Protein AF-A0A838WAY1-F1 (afdb_monomer_lite)

Sequence (147 aa):
VHNRVQKLLDEERFHFQHATGWTRRLGQVDAVRGEFRDALQRLLPAALRWFGHPDGSDERRLLEEEITSDGPGALRSRFLDTVAPVLESVGLAAELGLTLRDNEWLYEGELDWSGWDGSRRRAGGEGPDAETIARVRGDKNRAFLMD

Secondary structure (DSSP, 8-state):
-HHHHHHHHHHHHHHHHHHHHHHHHHHT-HHHHHHHHHHHHHHHHHHHGGG--TT-HHHHHHHHTTSSSS-HHHHHHHHHHHHHHHHHTTT-TGGGTEEEETTEEEE-S----TTEETTTTEESS--S-HHHHHHHTTHHHHTT---

Foldseek 3Di:
DVVVVVVVVVVVVVVLVVVLVVLQVQLPDPVRNVVVLVVCLVVVLQVLLLLDDQPDPVQVVCCVVVVDVDGSVVVSQVVCLSCLVSCVSSPNQVVSQWDQDPNTIDRPDDRDCVQQDRVRSGRDPDDPDPVRVCVVVCVVVVVVVDD

Radius of gyration: 17.96 Å; chains: 1; bounding box: 46×39×45 Å

pLDDT: mean 88.21, std 11.77, range [53.0, 98.31]

Structure (mmCIF, N/CA/C/O backbone):
data_AF-A0A838WAY1-F1
#
_entry.id   AF-A0A838WAY1-F1
#
loop_
_atom_site.group_PDB
_atom_site.id
_atom_site.type_symbol
_atom_site.label_atom_id
_atom_site.label_alt_id
_atom_site.label_comp_id
_atom_site.label_asym_id
_atom_site.label_entity_id
_atom_site.label_seq_id
_atom_site.pdbx_PDB_ins_code
_atom_site.Cartn_x
_atom_site.Cartn_y
_atom_site.Cartn_z
_atom_site.occupancy
_atom_site.B_iso_or_equiv
_atom_site.auth_seq_id
_atom_site.auth_comp_id
_atom_site.auth_asym_id
_atom_site.auth_atom_id
_atom_site.pdbx_PDB_model_num
ATOM 1 N N . VAL A 1 1 ? -5.917 -2.143 -27.392 1.00 53.00 1 VAL A N 1
ATOM 2 C CA . VAL A 1 1 ? -5.400 -2.471 -26.038 1.00 53.00 1 VAL A CA 1
ATOM 3 C C . VAL A 1 1 ? -5.724 -1.377 -25.015 1.00 53.00 1 VAL A C 1
ATOM 5 O O . VAL A 1 1 ? -6.253 -1.723 -23.968 1.00 53.00 1 VAL A O 1
ATOM 8 N N . HIS A 1 2 ? -5.550 -0.086 -25.341 1.00 57.03 2 HIS A N 1
ATOM 9 C CA . HIS A 1 2 ? -5.850 1.059 -24.452 1.00 57.03 2 HIS A CA 1
ATOM 10 C C . HIS A 1 2 ? -7.241 1.036 -23.779 1.00 57.03 2 HIS A C 1
ATOM 12 O O . HIS A 1 2 ? -7.351 1.259 -22.581 1.00 57.03 2 HIS A O 1
ATOM 18 N N . ASN A 1 3 ? -8.298 0.677 -24.517 1.00 72.19 3 ASN A N 1
ATOM 19 C CA . ASN A 1 3 ? -9.672 0.679 -23.992 1.00 72.19 3 ASN A CA 1
ATOM 20 C C . ASN A 1 3 ? -9.895 -0.342 -22.847 1.00 72.19 3 ASN A C 1
ATOM 22 O O . ASN A 1 3 ? -10.597 -0.045 -21.887 1.00 72.19 3 ASN A O 1
ATOM 26 N N . ARG A 1 4 ? -9.243 -1.519 -22.886 1.00 81.44 4 ARG A N 1
ATOM 27 C CA . ARG A 1 4 ? -9.409 -2.549 -21.838 1.00 81.44 4 ARG A CA 1
ATOM 28 C C . ARG A 1 4 ? -8.712 -2.178 -20.532 1.00 81.44 4 ARG A C 1
ATOM 30 O O . ARG A 1 4 ? -9.277 -2.410 -19.473 1.00 81.44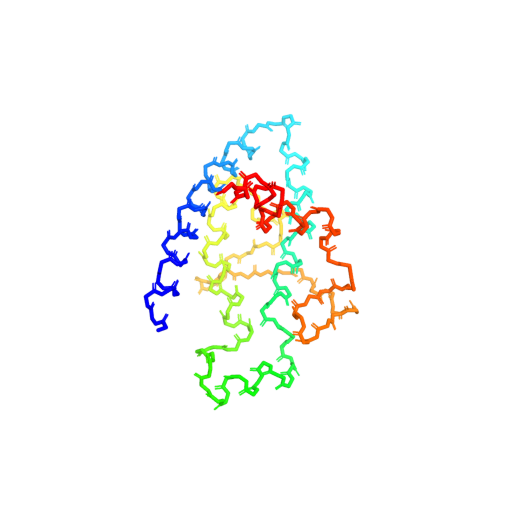 4 ARG A O 1
ATOM 37 N N . VAL A 1 5 ? -7.509 -1.607 -20.620 1.00 84.25 5 VAL A N 1
ATOM 38 C CA . VAL A 1 5 ? -6.759 -1.157 -19.437 1.00 84.25 5 VAL A CA 1
ATOM 39 C C . VAL A 1 5 ? -7.483 0.010 -18.776 1.00 84.25 5 VAL A C 1
ATOM 41 O O . VAL A 1 5 ? -7.678 -0.022 -17.570 1.00 84.25 5 VAL A O 1
ATOM 44 N N . GLN A 1 6 ? -7.959 0.984 -19.558 1.00 86.81 6 GLN A N 1
ATOM 45 C CA . GLN A 1 6 ? -8.714 2.109 -19.006 1.00 86.81 6 GLN A CA 1
ATOM 46 C C . GLN A 1 6 ? -9.984 1.643 -18.287 1.00 86.81 6 GLN A C 1
ATOM 48 O O . GLN A 1 6 ? -10.203 2.020 -17.142 1.00 86.81 6 GLN A O 1
ATOM 53 N N . LYS A 1 7 ? -10.766 0.756 -18.918 1.00 87.88 7 LYS A N 1
ATOM 54 C CA . LYS A 1 7 ? -11.962 0.182 -18.294 1.00 87.88 7 LYS A CA 1
ATOM 55 C C . LYS A 1 7 ? -11.637 -0.532 -16.976 1.00 87.88 7 LYS A C 1
ATOM 57 O O . LYS A 1 7 ? -12.332 -0.318 -15.992 1.00 87.88 7 LYS A O 1
ATOM 62 N N . LEU A 1 8 ? -10.576 -1.343 -16.952 1.00 89.19 8 LEU A N 1
ATOM 63 C CA . LEU A 1 8 ? -10.131 -2.026 -15.735 1.00 89.19 8 LEU A CA 1
ATOM 64 C C . LEU A 1 8 ? -9.751 -1.021 -14.640 1.00 89.19 8 LEU A C 1
ATOM 66 O O . LEU A 1 8 ? -10.162 -1.180 -13.499 1.00 89.19 8 LEU A O 1
ATOM 70 N N . LEU A 1 9 ? -9.023 0.045 -14.977 1.00 89.38 9 LEU A N 1
ATOM 71 C CA . LEU A 1 9 ? -8.657 1.087 -14.012 1.00 89.38 9 LEU A CA 1
ATOM 72 C C . LEU A 1 9 ? -9.876 1.848 -13.471 1.00 89.38 9 LEU A C 1
ATOM 74 O O . LEU A 1 9 ? -9.888 2.238 -12.302 1.00 89.38 9 LEU A O 1
ATOM 78 N N . ASP A 1 10 ? -10.900 2.058 -14.297 1.00 90.00 10 ASP A N 1
ATOM 79 C CA . ASP A 1 10 ? -12.148 2.692 -13.869 1.00 90.00 10 ASP A CA 1
ATOM 80 C C . ASP A 1 10 ? -12.933 1.786 -12.901 1.00 90.00 10 ASP A C 1
ATOM 82 O O . ASP A 1 10 ? -13.442 2.265 -11.884 1.00 90.00 10 ASP A O 1
ATOM 86 N N . GLU A 1 11 ? -12.972 0.476 -13.162 1.00 92.31 11 GLU A N 1
ATOM 87 C CA . GLU A 1 11 ? -13.556 -0.527 -12.258 1.00 92.31 11 GLU A CA 1
ATOM 88 C C . GLU A 1 11 ? -12.787 -0.602 -10.925 1.00 92.31 11 GLU A C 1
ATOM 90 O O . GLU A 1 11 ? -13.391 -0.537 -9.851 1.00 92.31 11 GLU A O 1
ATOM 95 N N . GLU A 1 12 ? -11.451 -0.628 -10.964 1.00 92.00 12 GLU A N 1
ATOM 96 C CA . GLU A 1 12 ? -10.603 -0.630 -9.762 1.00 92.00 12 GLU A CA 1
ATOM 97 C C . GLU A 1 12 ? -10.786 0.635 -8.912 1.00 92.00 12 GLU A C 1
ATOM 99 O O . GLU A 1 12 ? -10.796 0.573 -7.681 1.00 92.00 12 GLU A O 1
ATOM 104 N N . ARG A 1 13 ? -11.017 1.797 -9.538 1.00 92.88 13 ARG A N 1
ATOM 105 C CA . ARG A 1 13 ? -11.328 3.036 -8.808 1.00 92.88 13 ARG A CA 1
ATOM 106 C C . ARG A 1 13 ? -12.615 2.902 -7.997 1.00 92.88 13 ARG A C 1
ATOM 108 O O . ARG A 1 13 ? -12.664 3.364 -6.855 1.00 92.88 13 ARG A O 1
ATOM 115 N N . PHE A 1 14 ? -13.644 2.274 -8.565 1.00 92.12 14 PHE A N 1
ATOM 116 C CA . PHE A 1 14 ? -14.888 2.000 -7.847 1.00 92.12 14 PHE A CA 1
ATOM 117 C C . PHE A 1 14 ? -14.662 1.011 -6.693 1.00 92.12 14 PHE A C 1
ATOM 119 O O . PHE A 1 14 ? -15.112 1.259 -5.571 1.00 92.12 14 PHE A O 1
ATOM 126 N N . HIS A 1 15 ? -13.906 -0.067 -6.924 1.00 94.12 15 HIS A N 1
ATOM 127 C CA . HIS A 1 15 ? -13.553 -1.022 -5.870 1.00 94.12 15 HIS A CA 1
ATOM 128 C C . HIS A 1 15 ? -12.774 -0.365 -4.728 1.00 94.12 15 HIS A C 1
ATOM 130 O O . HIS A 1 15 ? -13.081 -0.604 -3.559 1.00 94.12 15 HIS A O 1
ATOM 136 N N . PHE A 1 16 ? -11.840 0.531 -5.043 1.00 94.50 16 PHE A N 1
ATOM 137 C CA . PHE A 1 16 ? -11.083 1.275 -4.043 1.00 94.50 16 PHE A CA 1
ATOM 138 C C . PHE A 1 16 ? -11.966 2.216 -3.208 1.00 94.50 16 PHE A C 1
ATOM 140 O O . PHE A 1 16 ? -11.819 2.288 -1.985 1.00 94.50 16 PHE A O 1
ATOM 147 N N . GLN A 1 17 ? -12.931 2.904 -3.826 1.00 95.00 17 GLN A N 1
ATOM 148 C CA . GLN A 1 17 ? -13.903 3.726 -3.093 1.00 95.00 17 GLN A CA 1
ATOM 149 C C . GLN A 1 17 ? -14.749 2.879 -2.136 1.00 95.00 17 GLN A C 1
ATOM 151 O O . GLN A 1 17 ? -14.961 3.262 -0.982 1.00 95.00 17 GLN A O 1
ATOM 156 N N . HIS A 1 18 ? -15.192 1.704 -2.587 1.00 95.44 18 HIS A N 1
ATOM 157 C CA . HIS A 1 18 ? -15.939 0.774 -1.749 1.00 95.44 18 HIS A CA 1
ATOM 158 C C . HIS A 1 18 ? -15.091 0.259 -0.576 1.00 95.44 18 HIS A C 1
ATOM 160 O O . HIS A 1 18 ? -15.539 0.291 0.573 1.00 95.44 18 HIS A O 1
ATOM 166 N N . ALA A 1 19 ? -13.841 -0.135 -0.842 1.00 95.50 19 ALA A N 1
ATOM 167 C CA . ALA A 1 19 ? -12.885 -0.545 0.183 1.00 95.50 19 ALA A CA 1
ATOM 168 C C . ALA A 1 19 ? -12.629 0.576 1.202 1.00 95.50 19 ALA A C 1
ATOM 170 O O . ALA A 1 19 ? -12.627 0.322 2.401 1.00 95.50 19 ALA A O 1
ATOM 171 N N . THR A 1 20 ? -12.519 1.829 0.754 1.00 97.69 20 THR A N 1
ATOM 172 C CA . THR A 1 20 ? -12.357 3.000 1.633 1.00 97.69 20 THR A CA 1
ATOM 173 C C . THR A 1 20 ? -13.527 3.145 2.609 1.00 97.69 20 THR A C 1
ATOM 175 O O . THR A 1 20 ? -13.318 3.393 3.798 1.00 97.69 20 THR A O 1
ATOM 178 N N . GLY A 1 21 ? -14.764 2.961 2.134 1.00 97.12 21 GLY A N 1
ATOM 179 C CA . GLY A 1 21 ? -15.956 2.983 2.984 1.00 97.12 21 GLY A CA 1
ATOM 180 C C . GLY A 1 21 ? -15.946 1.881 4.047 1.00 97.12 21 GLY A C 1
ATOM 181 O O . GLY A 1 21 ? -16.215 2.150 5.220 1.00 97.12 21 GLY A O 1
ATOM 182 N N . TRP A 1 22 ? -15.578 0.657 3.661 1.00 97.56 22 TRP A N 1
ATOM 183 C CA . TRP A 1 22 ? -15.457 -0.463 4.597 1.00 97.56 22 TRP A CA 1
ATOM 184 C C . TRP A 1 22 ? -14.329 -0.283 5.603 1.00 97.56 22 TRP A C 1
ATOM 186 O O . TRP A 1 22 ? -14.556 -0.511 6.786 1.00 97.56 22 TRP A O 1
ATOM 196 N N . THR A 1 23 ? -13.157 0.184 5.175 1.00 97.94 23 THR A N 1
ATOM 197 C CA . THR A 1 23 ? -12.028 0.472 6.068 1.00 97.94 23 THR A CA 1
ATOM 198 C C . THR A 1 23 ? -12.417 1.485 7.136 1.00 97.94 23 THR A C 1
ATOM 200 O O . THR A 1 23 ? -12.169 1.251 8.316 1.00 97.94 23 THR A O 1
ATOM 203 N N . ARG A 1 24 ? -13.104 2.570 6.748 1.00 97.19 24 ARG A N 1
ATOM 204 C CA . ARG A 1 24 ? -13.628 3.566 7.697 1.00 97.19 24 ARG A CA 1
ATOM 205 C C . ARG A 1 24 ? -14.601 2.953 8.692 1.00 97.19 24 ARG A C 1
ATOM 207 O O . ARG A 1 24 ? -14.465 3.170 9.890 1.00 97.19 24 ARG A O 1
ATOM 214 N N . ARG A 1 25 ? -15.543 2.146 8.203 1.00 96.62 25 ARG A N 1
ATOM 215 C CA . ARG A 1 25 ? -16.539 1.485 9.049 1.00 96.62 25 ARG A CA 1
ATOM 216 C C . ARG A 1 25 ? -15.902 0.499 10.027 1.00 96.62 25 ARG A C 1
ATOM 218 O O . ARG A 1 25 ? -16.186 0.569 11.212 1.00 96.62 25 ARG A O 1
ATOM 225 N N . LEU A 1 26 ? -15.055 -0.410 9.547 1.00 97.00 26 LEU A N 1
ATOM 226 C CA . LEU A 1 26 ? -14.423 -1.444 10.372 1.00 97.00 26 LEU A CA 1
ATOM 227 C C . LEU A 1 26 ? -13.418 -0.849 11.361 1.00 97.00 26 LEU A C 1
ATOM 229 O O . LEU A 1 26 ? -13.363 -1.282 12.507 1.00 97.00 26 LEU A O 1
ATOM 233 N N . GLY A 1 27 ? -12.677 0.186 10.955 1.00 95.56 27 GLY A N 1
ATOM 234 C CA . GLY A 1 27 ? -11.732 0.884 11.826 1.00 95.56 27 GLY A CA 1
ATOM 235 C C . GLY A 1 27 ? -12.387 1.611 13.006 1.00 95.56 27 GLY A C 1
ATOM 236 O O . GLY A 1 27 ? -11.710 1.862 14.000 1.00 95.56 27 GLY A O 1
ATOM 237 N N . GLN A 1 28 ? -13.684 1.921 12.926 1.00 93.19 28 GLN A N 1
ATOM 238 C CA . GLN A 1 28 ? -14.449 2.616 13.972 1.00 93.19 28 GLN A CA 1
ATOM 239 C C . GLN A 1 28 ? -15.264 1.679 14.877 1.00 93.19 28 GLN A C 1
ATOM 241 O O . GLN A 1 28 ? -15.926 2.147 15.799 1.00 93.19 28 GLN A O 1
ATOM 246 N N . VAL A 1 29 ? -15.262 0.369 14.615 1.00 96.25 29 VAL A N 1
ATOM 247 C CA . VAL A 1 29 ? -16.011 -0.607 15.416 1.00 96.25 29 VAL A CA 1
ATOM 248 C C . VAL A 1 29 ? -15.046 -1.324 16.352 1.00 96.25 29 VAL A C 1
ATOM 250 O O . VAL A 1 29 ? -14.368 -2.266 15.946 1.00 96.25 29 VAL A O 1
ATOM 253 N N . ASP A 1 30 ? -15.019 -0.910 17.620 1.00 95.06 30 ASP A N 1
ATOM 254 C CA . ASP A 1 30 ? -14.085 -1.419 18.639 1.00 95.06 30 ASP A CA 1
ATOM 255 C C . ASP A 1 30 ? -14.045 -2.951 18.720 1.00 95.06 30 ASP A C 1
ATOM 257 O O . ASP A 1 30 ? -12.971 -3.541 18.816 1.00 95.06 30 ASP A O 1
ATOM 261 N N . ALA A 1 31 ? -15.207 -3.602 18.603 1.00 96.88 31 ALA A N 1
ATOM 262 C CA . ALA A 1 31 ? -15.331 -5.056 18.687 1.00 96.88 31 ALA A CA 1
ATOM 263 C C . ALA A 1 31 ? -14.562 -5.820 17.591 1.00 96.88 31 ALA A C 1
ATOM 265 O O . ALA A 1 31 ? -14.182 -6.962 17.820 1.00 96.88 31 ALA A O 1
ATOM 266 N N . VAL A 1 32 ? -14.337 -5.217 16.415 1.00 96.25 32 VAL A N 1
ATOM 267 C CA . VAL A 1 32 ? -13.656 -5.868 15.273 1.00 96.25 32 VAL A CA 1
ATOM 268 C C . VAL A 1 32 ? -12.370 -5.156 14.849 1.00 96.25 32 VAL A C 1
ATOM 270 O O . VAL A 1 32 ? -11.627 -5.676 14.018 1.00 96.25 32 VAL A O 1
ATOM 273 N N . ARG A 1 33 ? -12.072 -3.978 15.417 1.00 96.19 33 ARG A N 1
ATOM 274 C CA . ARG A 1 33 ? -10.905 -3.159 15.054 1.00 96.19 33 ARG A CA 1
ATOM 275 C C . ARG A 1 33 ? -9.594 -3.938 15.184 1.00 96.19 33 ARG A C 1
ATOM 277 O O . ARG A 1 33 ? -8.743 -3.827 14.306 1.00 96.19 33 ARG A O 1
ATOM 284 N N . GLY A 1 34 ? -9.445 -4.730 16.249 1.00 97.31 34 GLY A N 1
ATOM 285 C CA . GLY A 1 34 ? -8.251 -5.550 16.479 1.00 97.31 34 GLY A CA 1
ATOM 286 C C . GLY A 1 34 ? -8.027 -6.585 15.376 1.00 97.31 34 GLY A C 1
ATOM 287 O O . GLY A 1 34 ? -6.963 -6.612 14.768 1.00 97.31 34 GLY A O 1
ATOM 288 N N . GLU A 1 35 ? -9.055 -7.369 15.046 1.00 97.88 35 GLU A N 1
ATOM 289 C CA . GLU A 1 35 ? -8.985 -8.374 13.977 1.00 97.88 35 GLU A CA 1
ATOM 290 C C . GLU A 1 35 ? -8.728 -7.738 12.606 1.00 97.88 35 GLU A C 1
ATOM 292 O O . GLU A 1 35 ? -7.949 -8.258 11.803 1.00 97.88 35 GLU A O 1
ATOM 297 N N . PHE A 1 36 ? -9.356 -6.587 12.344 1.00 97.69 36 PHE A N 1
ATOM 298 C CA . PHE A 1 36 ? -9.156 -5.833 11.113 1.00 97.69 36 PHE A CA 1
ATOM 299 C C . PHE A 1 36 ? -7.717 -5.322 10.980 1.00 97.69 36 PHE A C 1
ATOM 301 O O . PHE A 1 36 ? -7.092 -5.526 9.936 1.00 97.69 36 PHE A O 1
ATOM 308 N N . ARG A 1 37 ? -7.157 -4.725 12.040 1.00 98.00 37 ARG A N 1
ATOM 309 C CA . ARG A 1 37 ? -5.743 -4.331 12.084 1.00 98.00 37 ARG A CA 1
ATOM 310 C C . ARG A 1 37 ? -4.836 -5.529 11.841 1.00 98.00 37 ARG A C 1
ATOM 312 O O . ARG A 1 37 ? -3.965 -5.450 10.982 1.00 98.00 37 ARG A O 1
ATOM 319 N N . ASP A 1 38 ? -5.045 -6.638 12.545 1.00 97.69 38 ASP A N 1
ATOM 320 C CA . ASP A 1 38 ? -4.174 -7.810 12.434 1.00 97.69 38 ASP A CA 1
ATOM 321 C C . ASP A 1 38 ? -4.216 -8.401 11.014 1.00 97.69 38 ASP A C 1
ATOM 323 O O . ASP A 1 38 ? -3.201 -8.866 10.490 1.00 97.69 38 ASP A O 1
ATOM 327 N N . ALA A 1 39 ? -5.378 -8.358 10.353 1.00 96.81 39 ALA A N 1
ATOM 328 C CA . ALA A 1 39 ? -5.498 -8.722 8.946 1.00 96.81 39 ALA A CA 1
ATOM 329 C C . ALA A 1 39 ? -4.687 -7.787 8.038 1.00 96.81 39 ALA A C 1
ATOM 331 O O . ALA A 1 39 ? -3.928 -8.269 7.195 1.00 96.81 39 ALA A O 1
ATOM 332 N N . LEU A 1 40 ? -4.790 -6.469 8.228 1.00 97.00 40 LEU A N 1
ATOM 333 C CA . LEU A 1 40 ? -4.006 -5.489 7.471 1.00 97.00 40 LEU A CA 1
ATOM 334 C C . LEU A 1 40 ? -2.501 -5.648 7.710 1.00 97.00 40 LEU A C 1
ATOM 336 O O . LEU A 1 40 ? -1.731 -5.592 6.754 1.00 97.00 40 LEU A O 1
ATOM 340 N N . GLN A 1 41 ? -2.084 -5.929 8.944 1.00 96.81 41 GLN A N 1
ATOM 341 C CA . GLN A 1 41 ? -0.682 -6.129 9.308 1.00 96.81 41 GLN A CA 1
ATOM 342 C C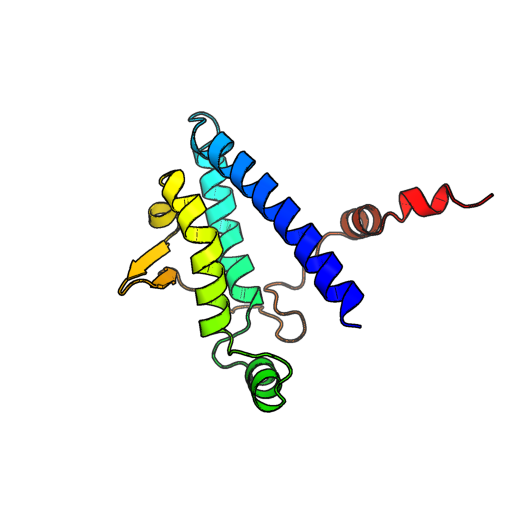 . GLN A 1 41 ? -0.066 -7.339 8.592 1.00 96.81 41 GLN A C 1
ATOM 344 O O . GLN A 1 41 ? 1.106 -7.307 8.224 1.00 96.81 41 GLN A O 1
ATOM 349 N N . ARG A 1 42 ? -0.860 -8.384 8.320 1.00 92.75 42 ARG A N 1
ATOM 350 C CA . ARG A 1 42 ? -0.433 -9.530 7.497 1.00 92.75 42 ARG A CA 1
ATOM 351 C C . ARG A 1 42 ? -0.433 -9.224 5.998 1.00 92.75 42 ARG A C 1
ATOM 353 O O . ARG A 1 42 ? 0.448 -9.683 5.273 1.00 92.75 42 ARG A O 1
ATOM 360 N N . LEU A 1 43 ? -1.439 -8.497 5.514 1.00 93.31 43 LEU A N 1
ATOM 361 C CA . LEU A 1 43 ? -1.669 -8.302 4.079 1.00 93.31 43 LEU A CA 1
ATOM 362 C C . LEU A 1 43 ? -0.805 -7.197 3.470 1.00 93.31 43 LEU A C 1
ATOM 364 O O . LEU A 1 43 ? -0.354 -7.342 2.334 1.00 93.31 43 LEU A O 1
ATOM 368 N N . LEU A 1 44 ? -0.561 -6.109 4.201 1.00 95.81 44 LEU A N 1
ATOM 369 C CA . LEU A 1 44 ? 0.166 -4.949 3.690 1.00 95.81 44 LEU A CA 1
ATOM 370 C C . LEU A 1 44 ? 1.586 -5.311 3.209 1.00 95.81 44 LEU A C 1
ATOM 372 O O . LEU A 1 44 ? 1.892 -5.020 2.050 1.00 95.81 44 LEU A O 1
ATOM 376 N N . PRO A 1 45 ? 2.427 -6.031 3.980 1.00 94.56 45 PRO A N 1
ATOM 377 C CA . PRO A 1 45 ? 3.758 -6.424 3.506 1.00 94.56 45 PRO A CA 1
ATOM 378 C C . PRO A 1 45 ? 3.686 -7.371 2.301 1.00 94.56 45 PRO A C 1
ATOM 380 O O . PRO A 1 45 ? 4.508 -7.309 1.388 1.00 94.56 45 PRO A O 1
ATOM 383 N N . ALA A 1 46 ? 2.671 -8.241 2.251 1.00 90.94 46 ALA A N 1
ATOM 384 C CA . ALA A 1 46 ? 2.453 -9.126 1.111 1.00 90.94 46 ALA A CA 1
ATOM 385 C C . ALA A 1 46 ? 2.103 -8.351 -0.170 1.00 90.94 46 ALA A C 1
ATOM 387 O O . ALA A 1 46 ? 2.647 -8.673 -1.225 1.00 90.94 46 ALA A O 1
ATOM 388 N N . ALA A 1 47 ? 1.263 -7.317 -0.074 1.00 93.00 47 ALA A N 1
ATOM 389 C CA . ALA A 1 47 ? 0.927 -6.442 -1.194 1.00 93.00 47 ALA A CA 1
ATOM 390 C C . ALA A 1 47 ? 2.136 -5.613 -1.660 1.00 93.00 47 ALA A C 1
ATOM 392 O O . ALA A 1 47 ? 2.385 -5.504 -2.859 1.00 93.00 47 ALA A O 1
ATOM 393 N N . LEU A 1 48 ? 2.949 -5.092 -0.734 1.00 95.12 48 LEU A N 1
ATOM 394 C CA . LEU A 1 48 ? 4.147 -4.309 -1.066 1.00 95.12 48 LEU A CA 1
ATOM 395 C C . LEU A 1 48 ? 5.204 -5.118 -1.842 1.00 95.12 48 LEU A C 1
ATOM 397 O O . LEU A 1 48 ? 5.935 -4.559 -2.665 1.00 95.12 48 LEU A O 1
ATOM 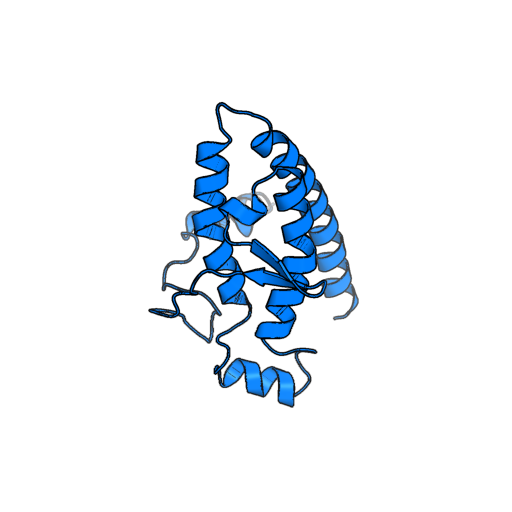401 N N . ARG A 1 49 ? 5.254 -6.442 -1.648 1.00 93.06 49 ARG A N 1
ATOM 402 C CA . ARG A 1 49 ? 6.125 -7.348 -2.421 1.00 93.06 49 ARG A CA 1
ATOM 403 C C . ARG A 1 49 ? 5.679 -7.544 -3.875 1.00 93.06 49 ARG A C 1
ATOM 405 O O . ARG A 1 49 ? 6.497 -7.978 -4.685 1.00 93.06 49 ARG A O 1
ATOM 412 N N . TRP A 1 50 ? 4.438 -7.200 -4.244 1.00 91.62 50 TRP A N 1
ATOM 413 C CA . TRP A 1 50 ? 3.957 -7.306 -5.635 1.00 91.62 50 TRP A CA 1
ATOM 414 C C . TRP A 1 50 ? 4.661 -6.352 -6.597 1.00 91.62 50 TRP A C 1
ATOM 416 O O . TRP A 1 50 ? 4.669 -6.592 -7.802 1.00 91.62 50 TRP A O 1
ATOM 426 N N . PHE A 1 51 ? 5.269 -5.287 -6.079 1.00 92.19 51 PHE A N 1
ATOM 427 C CA . PHE A 1 51 ? 5.979 -4.303 -6.892 1.00 92.19 51 PHE A CA 1
ATOM 428 C C . PHE A 1 51 ? 7.383 -4.746 -7.308 1.00 92.19 51 PHE A C 1
ATOM 430 O O . PHE A 1 51 ? 7.982 -4.097 -8.160 1.00 92.19 51 PHE A O 1
ATOM 437 N N . GLY A 1 52 ? 7.892 -5.846 -6.747 1.00 91.44 52 GLY A N 1
ATOM 438 C CA . GLY A 1 52 ? 9.189 -6.403 -7.118 1.00 91.44 52 GLY A CA 1
ATOM 439 C C . GLY A 1 52 ? 10.293 -6.168 -6.093 1.00 91.44 52 GLY A C 1
ATOM 440 O O . GLY A 1 52 ? 10.249 -5.223 -5.295 1.00 91.44 52 GLY A O 1
ATOM 441 N N . HIS A 1 53 ? 11.293 -7.045 -6.119 1.00 91.56 53 HIS A N 1
ATOM 442 C CA . HIS A 1 53 ? 12.504 -6.898 -5.318 1.00 91.56 53 HIS A CA 1
ATOM 443 C C . HIS A 1 53 ? 13.291 -5.654 -5.781 1.00 91.56 53 HIS A C 1
ATOM 445 O O . HIS A 1 53 ? 13.397 -5.438 -6.989 1.00 91.56 53 HIS A O 1
ATOM 451 N N . PRO A 1 54 ? 13.852 -4.822 -4.878 1.00 87.50 54 PRO A N 1
ATOM 452 C CA . PRO A 1 54 ? 14.632 -3.638 -5.272 1.00 87.50 54 PRO A CA 1
ATOM 453 C C . PRO A 1 54 ? 15.812 -3.976 -6.199 1.00 87.50 54 PRO A C 1
ATOM 455 O O . PRO A 1 54 ? 16.088 -3.239 -7.141 1.00 87.50 54 PRO A O 1
ATOM 458 N N . ASP A 1 55 ? 16.440 -5.131 -5.980 1.00 86.62 55 ASP A N 1
ATOM 459 C CA . ASP A 1 55 ? 17.569 -5.626 -6.780 1.00 86.62 55 ASP A CA 1
ATOM 460 C C . ASP A 1 55 ? 17.178 -6.655 -7.862 1.00 86.62 55 ASP A C 1
ATOM 462 O O . ASP A 1 55 ? 18.043 -7.353 -8.391 1.00 86.62 55 ASP A O 1
ATOM 466 N N . GLY A 1 56 ? 15.885 -6.791 -8.180 1.00 85.81 56 GLY A N 1
ATOM 467 C CA . GLY A 1 56 ? 15.396 -7.763 -9.161 1.00 85.81 56 GLY A CA 1
ATOM 468 C C . GLY A 1 56 ? 15.815 -7.423 -10.596 1.00 85.81 56 GLY A C 1
ATOM 469 O O . GLY A 1 56 ? 15.634 -6.296 -11.064 1.00 85.81 56 GLY A O 1
ATOM 470 N N . SER A 1 57 ? 16.380 -8.397 -11.318 1.00 86.94 57 SER A N 1
ATOM 471 C CA . SER A 1 57 ? 16.813 -8.208 -12.711 1.00 86.94 57 SER A CA 1
ATOM 472 C C . SER A 1 57 ? 15.644 -7.997 -13.673 1.00 86.94 57 SER A C 1
ATOM 474 O O . SER A 1 57 ? 15.775 -7.240 -14.632 1.00 86.94 57 SER A O 1
ATOM 476 N N . ASP A 1 58 ? 14.503 -8.637 -13.411 1.00 88.88 58 ASP A N 1
ATOM 477 C CA . ASP A 1 58 ? 13.317 -8.541 -14.266 1.00 88.88 58 ASP A CA 1
ATOM 478 C C . ASP A 1 58 ? 12.666 -7.162 -14.138 1.00 88.88 58 ASP A C 1
ATOM 480 O O . ASP A 1 58 ? 12.326 -6.536 -15.139 1.00 88.88 58 ASP A O 1
ATOM 484 N N . GLU A 1 59 ? 12.553 -6.640 -12.916 1.00 89.50 59 GLU A N 1
ATOM 485 C CA . GLU A 1 59 ? 12.085 -5.279 -12.645 1.00 89.50 59 GLU A CA 1
ATOM 486 C C . GLU A 1 59 ? 12.950 -4.232 -13.343 1.00 89.50 59 GLU A C 1
ATOM 488 O O . GLU A 1 59 ? 12.420 -3.312 -13.966 1.00 89.50 59 GLU A O 1
ATOM 493 N N . ARG A 1 60 ? 14.277 -4.387 -13.264 1.00 89.12 60 ARG A N 1
ATOM 494 C CA . ARG A 1 60 ? 15.217 -3.479 -13.924 1.00 89.12 60 ARG A CA 1
ATOM 495 C C . ARG A 1 60 ? 15.042 -3.508 -15.437 1.00 89.12 60 ARG A C 1
ATOM 497 O O . ARG A 1 60 ? 14.927 -2.453 -16.050 1.00 89.12 60 ARG A O 1
ATOM 504 N N . ARG A 1 61 ? 14.930 -4.703 -16.018 1.00 91.75 61 ARG A N 1
ATOM 505 C CA . ARG A 1 61 ? 14.720 -4.867 -17.456 1.00 91.75 61 ARG A CA 1
ATOM 506 C C . ARG A 1 61 ? 13.398 -4.255 -17.924 1.00 91.75 61 ARG A C 1
ATOM 508 O O . ARG A 1 61 ? 13.364 -3.625 -18.968 1.00 91.75 61 ARG A O 1
ATOM 515 N N . LEU A 1 62 ? 12.310 -4.403 -17.168 1.00 91.31 62 LEU A N 1
ATOM 516 C CA . LEU A 1 62 ? 11.017 -3.797 -17.524 1.00 91.31 62 LEU A CA 1
ATOM 517 C C . LEU A 1 62 ? 11.059 -2.264 -17.532 1.00 91.31 62 LEU A C 1
ATOM 519 O O . LEU A 1 62 ? 10.352 -1.648 -18.329 1.00 91.31 62 LEU A O 1
ATOM 523 N N . LEU A 1 63 ? 11.869 -1.664 -16.657 1.00 92.62 63 LEU A N 1
ATOM 524 C CA . LEU A 1 63 ? 12.108 -0.224 -16.643 1.00 92.62 63 LEU A CA 1
ATOM 525 C C . LEU A 1 63 ? 12.994 0.212 -17.820 1.00 92.62 63 LEU A C 1
ATOM 527 O O . LEU A 1 63 ? 12.655 1.173 -18.500 1.00 92.62 63 LEU A O 1
ATOM 531 N N . GLU A 1 64 ? 14.093 -0.503 -18.080 1.00 94.75 64 GLU A N 1
ATOM 532 C CA . GLU A 1 64 ? 15.014 -0.229 -19.198 1.00 94.75 64 GLU A CA 1
ATOM 533 C C . GLU A 1 64 ? 14.329 -0.344 -20.569 1.00 94.75 64 GLU A C 1
ATOM 535 O O . GLU A 1 64 ? 14.624 0.430 -21.474 1.00 94.75 64 GLU A O 1
ATOM 540 N N . GLU A 1 65 ? 13.390 -1.280 -20.710 1.00 96.56 65 GLU A N 1
ATOM 541 C CA . GLU A 1 65 ? 12.590 -1.495 -21.924 1.00 96.56 65 GLU A CA 1
ATOM 542 C C . GLU A 1 65 ? 11.333 -0.599 -21.976 1.00 96.56 65 GLU A C 1
ATOM 544 O O . GLU A 1 65 ? 10.469 -0.796 -22.830 1.00 96.56 65 GLU A O 1
ATOM 549 N N . GLU A 1 66 ? 11.185 0.345 -21.037 1.00 94.75 66 GLU A N 1
ATOM 550 C CA . GLU A 1 66 ? 10.064 1.297 -20.941 1.00 94.75 66 GLU A CA 1
ATOM 551 C C . GLU A 1 66 ? 8.668 0.639 -20.873 1.00 94.75 66 GLU A C 1
ATOM 553 O O . GLU A 1 66 ? 7.639 1.253 -21.166 1.00 94.75 66 GLU A O 1
ATOM 558 N N . ILE A 1 67 ? 8.600 -0.624 -20.442 1.00 91.44 67 ILE A N 1
ATOM 559 C CA . ILE A 1 67 ? 7.338 -1.344 -20.212 1.00 91.44 67 ILE A CA 1
ATOM 560 C C . ILE A 1 67 ? 6.666 -0.826 -18.933 1.00 91.44 67 ILE A C 1
ATOM 562 O O . ILE A 1 67 ? 5.436 -0.763 -18.846 1.00 91.44 67 ILE A O 1
ATOM 566 N N . THR A 1 68 ? 7.468 -0.446 -17.938 1.00 90.12 68 THR A N 1
ATOM 567 C CA . THR A 1 68 ? 7.023 0.235 -16.717 1.00 90.12 68 THR A CA 1
ATOM 568 C C . THR A 1 68 ? 7.616 1.632 -16.642 1.00 90.12 68 THR A C 1
ATOM 570 O O . THR A 1 68 ? 8.775 1.822 -16.989 1.00 90.12 68 THR A O 1
ATOM 573 N N . SER A 1 69 ? 6.850 2.594 -16.122 1.00 91.12 69 SER A N 1
ATOM 574 C CA . SER A 1 69 ? 7.310 3.982 -15.971 1.00 91.12 69 SER A CA 1
ATOM 575 C C . SER A 1 69 ? 8.323 4.181 -14.846 1.00 91.12 69 SER A C 1
ATOM 577 O O . SER A 1 69 ? 9.063 5.155 -14.864 1.00 91.12 69 SER A O 1
ATOM 579 N N . ASP A 1 70 ? 8.326 3.292 -13.851 1.00 94.00 70 ASP A N 1
ATOM 580 C CA . ASP A 1 70 ? 9.038 3.478 -12.592 1.00 94.00 70 ASP A CA 1
ATOM 581 C C . ASP A 1 70 ? 9.555 2.144 -12.044 1.00 94.00 70 ASP A C 1
ATOM 583 O O . ASP A 1 70 ? 8.972 1.082 -12.283 1.00 94.00 70 ASP A O 1
ATOM 587 N N . GLY A 1 71 ? 10.622 2.210 -11.246 1.00 93.00 71 GLY A N 1
ATOM 588 C CA . GLY A 1 71 ? 11.145 1.057 -10.516 1.00 93.00 71 GLY A CA 1
ATOM 589 C C . GLY A 1 71 ? 10.294 0.662 -9.294 1.00 93.00 71 GLY A C 1
ATOM 590 O O . GLY A 1 71 ? 9.450 1.437 -8.830 1.00 93.00 71 GLY A O 1
ATOM 591 N N . PRO A 1 72 ? 10.551 -0.517 -8.694 1.00 93.31 72 PRO A N 1
ATOM 592 C CA . PRO A 1 72 ? 9.752 -1.070 -7.594 1.00 93.31 72 PRO A CA 1
ATOM 593 C C . PRO A 1 72 ? 9.551 -0.139 -6.394 1.00 93.31 72 PRO A C 1
ATOM 595 O O . PRO A 1 72 ? 8.471 -0.108 -5.807 1.00 93.31 72 PRO A O 1
ATOM 598 N N . GLY A 1 73 ? 10.587 0.618 -6.014 1.00 92.56 73 GLY A N 1
ATOM 599 C CA . GLY A 1 73 ? 10.530 1.548 -4.881 1.00 92.56 73 GLY A CA 1
ATOM 600 C C . GLY A 1 73 ? 9.557 2.704 -5.115 1.00 92.56 73 GLY A C 1
ATOM 601 O O . GLY A 1 73 ? 8.693 2.955 -4.279 1.00 92.56 73 GLY A O 1
ATOM 602 N N . ALA A 1 74 ? 9.640 3.347 -6.280 1.00 92.88 74 ALA A N 1
ATOM 603 C CA . ALA A 1 74 ? 8.747 4.441 -6.654 1.00 92.88 74 ALA A CA 1
ATOM 604 C C . ALA A 1 74 ? 7.296 3.959 -6.827 1.00 92.88 74 ALA A C 1
ATOM 606 O O . ALA A 1 74 ? 6.364 4.622 -6.372 1.00 92.88 74 ALA A O 1
ATOM 607 N N . LEU A 1 75 ? 7.087 2.763 -7.394 1.00 94.06 75 LEU A N 1
ATOM 608 C CA . LEU A 1 75 ? 5.750 2.167 -7.482 1.00 94.06 75 LEU A CA 1
ATOM 609 C C . LEU A 1 75 ? 5.151 1.852 -6.099 1.00 94.06 75 LEU A C 1
ATOM 611 O O . LEU A 1 75 ? 3.964 2.106 -5.887 1.00 94.06 75 LEU A O 1
ATOM 615 N N . ARG A 1 76 ? 5.957 1.357 -5.145 1.00 95.44 76 ARG A N 1
ATOM 616 C CA . ARG A 1 76 ? 5.527 1.190 -3.744 1.00 95.44 76 ARG A CA 1
ATOM 617 C C . ARG A 1 76 ? 5.138 2.520 -3.107 1.00 95.44 76 ARG A C 1
ATOM 619 O O . ARG A 1 76 ? 4.080 2.580 -2.490 1.00 95.44 76 ARG A O 1
ATOM 626 N N . SER A 1 77 ? 5.955 3.559 -3.277 1.00 94.88 77 SER A N 1
ATOM 627 C CA . SER A 1 77 ? 5.677 4.895 -2.729 1.00 94.88 77 SER A CA 1
ATOM 628 C C . SER A 1 77 ? 4.333 5.434 -3.239 1.00 94.88 77 SER A C 1
ATOM 630 O O . SER A 1 77 ? 3.431 5.709 -2.454 1.00 94.88 77 SER A O 1
ATOM 632 N N . ARG A 1 78 ? 4.103 5.392 -4.558 1.00 94.75 78 ARG A N 1
ATOM 633 C CA . ARG A 1 78 ? 2.823 5.806 -5.166 1.00 94.75 78 ARG A CA 1
ATOM 634 C C . ARG A 1 78 ? 1.613 5.016 -4.659 1.00 94.75 78 ARG A C 1
ATOM 636 O O . ARG A 1 78 ? 0.511 5.557 -4.537 1.00 94.75 78 ARG A O 1
ATOM 643 N N . PHE A 1 79 ? 1.788 3.720 -4.404 1.00 96.06 79 PHE A N 1
ATOM 644 C CA . PHE A 1 79 ? 0.743 2.906 -3.790 1.00 96.06 79 PHE A CA 1
ATOM 645 C C . PHE A 1 79 ? 0.453 3.367 -2.357 1.00 96.06 79 PHE A C 1
ATOM 647 O O . PHE A 1 79 ? -0.714 3.545 -2.004 1.00 96.06 79 PHE A O 1
ATOM 654 N N . LEU A 1 80 ? 1.493 3.612 -1.555 1.00 97.94 80 LEU A N 1
ATOM 655 C CA . LEU A 1 80 ? 1.359 4.111 -0.188 1.00 97.94 80 LEU A CA 1
ATOM 656 C C . LEU A 1 80 ? 0.697 5.490 -0.136 1.00 97.94 80 LEU A C 1
ATOM 658 O O . LEU A 1 80 ? -0.225 5.661 0.656 1.00 97.94 80 LEU A O 1
ATOM 662 N N . ASP A 1 81 ? 1.032 6.406 -1.043 1.00 96.62 81 ASP A N 1
ATOM 663 C CA . ASP A 1 81 ? 0.358 7.708 -1.162 1.00 96.62 81 ASP A CA 1
ATOM 664 C C . ASP A 1 81 ? -1.153 7.585 -1.394 1.00 96.62 81 ASP A C 1
ATOM 666 O O . ASP A 1 81 ? -1.931 8.464 -1.022 1.00 96.62 81 ASP A O 1
ATOM 670 N N . THR A 1 82 ? -1.590 6.471 -1.984 1.00 95.81 82 THR A N 1
ATOM 671 C CA . THR A 1 82 ? -3.009 6.189 -2.211 1.00 95.81 82 THR A CA 1
ATOM 672 C C . THR A 1 82 ? -3.674 5.566 -0.980 1.00 95.81 82 THR A C 1
ATOM 674 O O . THR A 1 82 ? -4.786 5.956 -0.617 1.00 95.81 82 THR A O 1
ATOM 677 N N . VAL A 1 83 ? -3.034 4.585 -0.333 1.00 97.38 83 VAL A N 1
ATOM 678 C CA . VAL A 1 83 ? -3.675 3.778 0.727 1.00 97.38 83 VAL A CA 1
ATOM 679 C C . VAL A 1 83 ? -3.444 4.307 2.141 1.00 97.38 83 VAL A C 1
ATOM 681 O O . VAL A 1 83 ? -4.335 4.196 2.987 1.00 97.38 83 VAL A O 1
ATOM 684 N N . ALA A 1 84 ? -2.282 4.897 2.415 1.00 98.06 84 ALA A N 1
ATOM 685 C CA . ALA A 1 84 ? -1.906 5.341 3.750 1.00 98.06 84 ALA A CA 1
ATOM 686 C C . ALA A 1 84 ? -2.823 6.452 4.293 1.00 98.06 84 ALA A C 1
ATOM 688 O O . ALA A 1 84 ? -3.249 6.319 5.438 1.00 98.06 84 ALA A O 1
ATOM 689 N N . PRO A 1 85 ? -3.276 7.454 3.504 1.00 97.94 85 PRO A N 1
ATOM 690 C CA . PRO A 1 85 ? -4.247 8.439 3.991 1.00 97.94 85 PRO A CA 1
ATOM 691 C C . PRO A 1 85 ? -5.578 7.826 4.454 1.00 97.94 85 PRO A C 1
ATOM 693 O O . PRO A 1 85 ? -6.219 8.329 5.378 1.00 97.94 85 PRO A O 1
ATOM 696 N N . VAL A 1 86 ? -6.011 6.723 3.835 1.00 97.94 86 VAL A N 1
ATOM 697 C CA . VAL A 1 86 ? -7.227 6.011 4.255 1.00 97.94 86 VAL A CA 1
ATOM 698 C C . VAL A 1 86 ? -7.006 5.329 5.606 1.00 97.94 86 VAL A C 1
ATOM 700 O O . VAL A 1 86 ? -7.863 5.433 6.484 1.00 97.94 86 VAL A O 1
ATOM 703 N N . LEU A 1 87 ? -5.857 4.676 5.790 1.00 98.19 87 LEU A N 1
ATOM 704 C CA . LEU A 1 87 ? -5.479 4.019 7.045 1.00 98.19 87 LEU A CA 1
ATOM 705 C C . LEU A 1 87 ? -5.234 5.031 8.175 1.00 98.19 87 LEU A C 1
ATOM 707 O O . LEU A 1 87 ? -5.639 4.793 9.311 1.00 98.19 87 LEU A O 1
ATOM 711 N N . GLU A 1 88 ? -4.650 6.183 7.856 1.00 98.06 88 GLU A N 1
ATOM 712 C CA . GLU A 1 88 ? -4.468 7.309 8.775 1.00 98.06 88 GLU A CA 1
ATOM 713 C C . GLU A 1 88 ? -5.821 7.862 9.236 1.00 98.06 88 GLU A C 1
ATOM 715 O O . GLU A 1 88 ? -6.019 8.106 10.421 1.00 98.06 88 GLU A O 1
ATOM 720 N N . SER A 1 89 ? -6.814 7.951 8.339 1.00 97.50 89 SER A N 1
ATOM 721 C CA . SER A 1 89 ? -8.157 8.445 8.693 1.00 97.50 89 SER A CA 1
ATOM 722 C C . SER A 1 89 ? -8.896 7.596 9.738 1.00 97.50 89 SER A C 1
ATOM 724 O O . SER A 1 89 ? -9.875 8.059 10.323 1.00 97.50 89 SER A O 1
ATOM 726 N N . VAL A 1 90 ? -8.434 6.366 9.982 1.00 97.31 90 VAL A N 1
ATOM 727 C CA . VAL A 1 90 ? -8.921 5.479 11.051 1.00 97.31 90 VAL A CA 1
ATOM 728 C C . VAL A 1 90 ? -7.870 5.230 12.137 1.00 97.31 90 VAL A C 1
ATOM 730 O O . VAL A 1 90 ? -8.048 4.339 12.964 1.00 97.31 90 VAL A O 1
ATOM 733 N N . GLY A 1 91 ? -6.770 5.983 12.144 1.00 97.19 91 GLY A N 1
ATOM 734 C CA . GLY A 1 91 ? -5.693 5.874 13.127 1.00 97.19 91 GLY A CA 1
ATOM 735 C C . GLY A 1 91 ? -4.951 4.538 13.099 1.00 97.19 91 GLY A C 1
ATOM 736 O O . GLY A 1 91 ? -4.511 4.088 14.146 1.00 97.19 91 GLY A O 1
ATOM 737 N N . LEU A 1 92 ? -4.875 3.859 11.949 1.00 97.81 92 LEU A N 1
ATOM 738 C CA . LEU A 1 92 ? -4.173 2.574 11.810 1.00 97.81 92 LEU A CA 1
ATOM 739 C C . LEU A 1 92 ? -2.817 2.687 11.101 1.00 97.81 92 LEU A C 1
ATOM 741 O O . LEU A 1 92 ? -2.060 1.726 11.136 1.00 97.81 92 LEU A O 1
ATOM 745 N N . ALA A 1 93 ? -2.483 3.809 10.453 1.00 97.94 93 ALA A 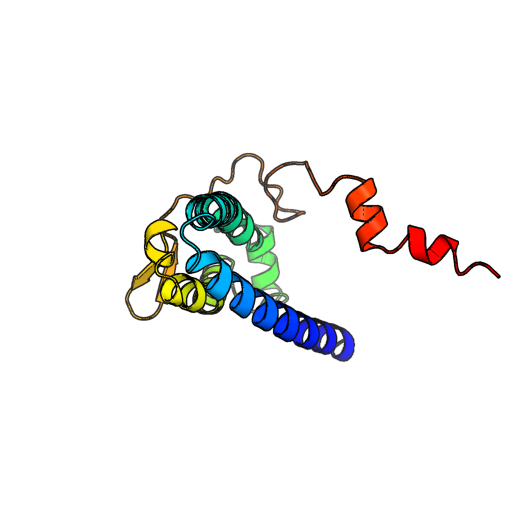N 1
ATOM 746 C CA . ALA A 1 93 ? -1.257 3.899 9.650 1.00 97.94 93 ALA A CA 1
ATOM 747 C C . ALA A 1 93 ? 0.011 3.640 10.486 1.00 97.94 93 ALA A C 1
ATOM 749 O O . ALA A 1 93 ? 0.773 2.730 10.162 1.00 97.94 93 ALA A O 1
ATOM 750 N N . ALA A 1 94 ? 0.184 4.348 11.606 1.00 97.44 94 ALA A N 1
ATOM 751 C CA . ALA A 1 94 ? 1.323 4.142 12.502 1.00 97.44 94 ALA A CA 1
ATOM 752 C C . ALA A 1 94 ? 1.353 2.725 13.111 1.00 97.44 94 ALA A C 1
ATOM 754 O O . ALA A 1 94 ? 2.418 2.118 13.200 1.00 97.44 94 ALA A O 1
ATOM 755 N N . GLU A 1 95 ? 0.190 2.158 13.465 1.00 96.94 95 GLU A N 1
ATOM 756 C CA . GLU A 1 95 ? 0.077 0.771 13.960 1.00 96.94 95 GLU A CA 1
ATOM 757 C C . GLU A 1 95 ? 0.535 -0.261 12.909 1.00 96.94 95 GLU A C 1
ATOM 759 O O . GLU A 1 95 ? 0.989 -1.351 13.252 1.00 96.94 95 GLU A O 1
ATOM 764 N N . LEU A 1 96 ? 0.435 0.089 11.624 1.00 97.81 96 LEU A N 1
ATOM 765 C CA . LEU A 1 96 ? 0.837 -0.735 10.485 1.00 97.81 96 LEU A CA 1
ATOM 766 C C . LEU A 1 96 ? 2.256 -0.421 9.985 1.00 97.81 96 LEU A C 1
ATOM 768 O O . LEU A 1 96 ? 2.657 -0.948 8.948 1.00 97.81 96 LEU A O 1
ATOM 772 N N . GLY A 1 97 ? 3.018 0.416 10.696 1.00 97.56 97 GLY A N 1
ATOM 773 C CA . GLY A 1 97 ? 4.381 0.799 10.316 1.00 97.56 97 GLY A CA 1
ATOM 774 C C . GLY A 1 97 ? 4.445 1.759 9.127 1.00 97.56 97 GLY A C 1
ATOM 775 O O . GLY A 1 97 ? 5.438 1.756 8.405 1.00 97.56 97 GLY A O 1
ATOM 776 N N . LEU A 1 98 ? 3.386 2.538 8.890 1.00 98.31 98 LEU A N 1
ATOM 777 C CA . LEU A 1 98 ? 3.355 3.581 7.869 1.00 98.31 98 LEU A CA 1
ATOM 778 C C . LEU A 1 98 ? 3.653 4.945 8.489 1.00 98.31 98 LEU A C 1
ATOM 780 O O . LEU A 1 98 ? 2.989 5.348 9.445 1.00 98.31 98 LEU A O 1
ATOM 784 N N . THR A 1 99 ? 4.610 5.674 7.920 1.00 97.38 99 THR A N 1
ATOM 785 C CA . THR A 1 99 ? 4.974 7.022 8.371 1.00 97.38 99 THR A CA 1
ATOM 786 C C . THR A 1 99 ? 5.049 7.998 7.207 1.00 97.38 99 THR A C 1
ATOM 788 O O . THR A 1 99 ? 5.444 7.638 6.102 1.00 97.38 99 THR A O 1
ATOM 791 N N . LEU A 1 100 ? 4.641 9.244 7.453 1.00 96.62 100 LEU A N 1
ATOM 792 C CA . LEU A 1 100 ? 4.766 10.342 6.498 1.00 96.62 100 LEU A CA 1
ATOM 793 C C . LEU A 1 100 ? 6.057 11.110 6.801 1.00 96.62 100 LEU A C 1
ATOM 795 O O . LEU A 1 100 ? 6.188 11.688 7.883 1.00 96.62 100 LEU A O 1
ATOM 799 N N . ARG A 1 101 ? 7.008 11.125 5.864 1.00 93.69 101 ARG A N 1
ATOM 800 C CA . ARG A 1 101 ? 8.273 11.871 5.972 1.00 93.69 101 ARG A CA 1
ATOM 801 C C . ARG A 1 101 ? 8.514 12.629 4.678 1.00 93.69 101 ARG A C 1
ATOM 803 O O . ARG A 1 101 ? 8.323 12.067 3.613 1.00 93.69 101 ARG A O 1
ATOM 810 N N . ASP A 1 102 ? 8.880 13.904 4.772 1.00 92.88 102 ASP A N 1
ATOM 811 C CA . ASP A 1 102 ? 9.152 14.752 3.601 1.00 92.88 102 ASP A CA 1
ATOM 812 C C . ASP A 1 102 ? 8.039 14.722 2.531 1.00 92.88 102 ASP A C 1
ATOM 814 O O . ASP A 1 102 ? 8.294 14.813 1.336 1.00 92.88 102 ASP A O 1
ATOM 818 N N . ASN A 1 103 ? 6.779 14.635 2.984 1.00 90.94 103 ASN A N 1
ATOM 819 C CA . ASN A 1 103 ? 5.581 14.530 2.144 1.00 90.94 103 ASN A CA 1
ATOM 820 C C . ASN A 1 103 ? 5.474 13.225 1.321 1.00 90.94 103 ASN A C 1
ATOM 822 O O . ASN A 1 103 ? 4.719 13.178 0.353 1.00 90.94 103 ASN A O 1
ATOM 826 N N . GLU A 1 104 ? 6.170 12.167 1.738 1.00 93.69 104 GLU A N 1
ATOM 827 C CA . GLU A 1 104 ? 6.091 10.821 1.166 1.00 93.69 104 GLU A CA 1
ATOM 828 C C . GLU A 1 104 ? 5.710 9.790 2.235 1.00 93.69 104 GLU A C 1
ATOM 830 O O . GLU A 1 104 ? 6.209 9.818 3.368 1.00 93.69 104 GLU A O 1
ATOM 835 N N . TRP A 1 105 ? 4.812 8.867 1.886 1.00 97.19 105 TRP A N 1
ATOM 836 C CA . TRP A 1 105 ? 4.470 7.751 2.763 1.00 97.19 105 TRP A CA 1
ATOM 837 C C . TRP A 1 105 ? 5.467 6.602 2.625 1.00 97.19 105 TRP A C 1
ATOM 839 O O . TRP A 1 105 ? 5.709 6.078 1.538 1.00 97.19 105 TRP A O 1
ATOM 849 N N . LEU A 1 106 ? 5.993 6.153 3.761 1.00 95.62 106 LEU A N 1
ATOM 850 C CA . LEU A 1 106 ? 6.985 5.091 3.862 1.00 95.62 106 LEU A CA 1
ATOM 851 C C . LEU A 1 106 ? 6.447 3.937 4.701 1.00 95.62 106 LEU A C 1
ATOM 853 O O . LEU A 1 106 ? 5.699 4.141 5.654 1.00 95.62 106 LEU A O 1
ATOM 857 N N . TYR A 1 107 ? 6.863 2.721 4.356 1.00 97.12 107 TYR A N 1
ATOM 858 C CA . TYR A 1 107 ? 6.683 1.540 5.193 1.00 97.12 107 TYR A CA 1
ATOM 859 C C . TYR A 1 107 ? 8.001 1.242 5.910 1.00 97.12 107 TYR A C 1
ATOM 861 O O . TYR A 1 107 ? 9.020 1.032 5.256 1.00 97.12 107 TYR A O 1
ATOM 869 N N . GLU A 1 108 ? 7.983 1.244 7.241 1.00 95.25 108 GLU A N 1
ATOM 870 C CA . GLU A 1 108 ? 9.176 1.070 8.084 1.00 95.25 108 GLU A CA 1
ATOM 871 C C . GLU A 1 108 ? 9.467 -0.393 8.434 1.00 95.25 108 GLU A C 1
ATOM 873 O O . GLU A 1 108 ? 10.525 -0.701 8.980 1.00 95.25 108 GLU A O 1
ATOM 878 N N . GLY A 1 109 ? 8.537 -1.304 8.139 1.00 91.81 109 GLY A N 1
ATOM 879 C CA . GLY A 1 109 ? 8.759 -2.728 8.354 1.00 91.81 109 GLY A CA 1
ATOM 880 C C . GLY A 1 109 ? 9.677 -3.345 7.300 1.00 91.81 109 GLY A C 1
ATOM 881 O O . GLY A 1 109 ? 9.788 -2.871 6.167 1.00 91.81 109 GLY A O 1
ATOM 882 N N . GLU A 1 110 ? 10.307 -4.461 7.657 1.00 91.69 110 GLU A N 1
ATOM 883 C CA . GLU A 1 110 ? 11.080 -5.249 6.703 1.00 91.69 110 GLU A CA 1
ATOM 884 C C . GLU A 1 110 ? 10.155 -6.089 5.815 1.00 91.69 110 GLU A C 1
ATOM 886 O O . GLU A 1 110 ? 9.220 -6.747 6.280 1.00 91.69 110 GLU A O 1
ATOM 891 N N . LEU A 1 111 ? 10.429 -6.082 4.510 1.00 93.06 111 LEU A N 1
ATOM 892 C CA . LEU A 1 111 ? 9.783 -6.991 3.572 1.00 93.06 111 LEU A CA 1
ATOM 893 C C . LEU A 1 111 ? 10.588 -8.287 3.518 1.00 93.06 111 LEU A C 1
ATOM 895 O O . LEU A 1 111 ? 11.724 -8.300 3.056 1.00 93.06 111 LEU A O 1
ATOM 899 N N . ASP A 1 112 ? 9.980 -9.380 3.965 1.00 90.88 112 ASP A N 1
ATOM 900 C CA . ASP A 1 112 ? 10.576 -10.707 3.851 1.00 90.88 112 ASP A CA 1
ATOM 901 C C . ASP A 1 112 ? 10.570 -11.169 2.387 1.00 90.88 112 ASP A C 1
ATOM 903 O O . ASP A 1 112 ? 9.515 -11.391 1.792 1.00 90.88 112 ASP A O 1
ATOM 907 N N . TRP A 1 113 ? 11.745 -11.323 1.787 1.00 90.69 113 TRP A N 1
ATOM 908 C CA . TRP A 1 113 ? 11.887 -11.803 0.410 1.00 90.69 113 TRP A CA 1
ATOM 909 C C . TRP A 1 113 ? 12.125 -13.313 0.319 1.00 90.69 113 TRP A C 1
ATOM 911 O O . TRP A 1 113 ? 12.267 -13.847 -0.784 1.00 90.69 113 TRP A O 1
ATOM 921 N N . SER A 1 114 ? 12.149 -14.025 1.449 1.00 87.75 114 SER A N 1
ATOM 922 C CA . SER A 1 114 ? 12.276 -15.477 1.452 1.00 87.75 114 SER A CA 1
ATOM 923 C C . SER A 1 114 ? 11.100 -16.122 0.705 1.00 87.75 114 SER A C 1
ATOM 925 O O . SER A 1 114 ? 9.933 -15.757 0.866 1.00 87.75 114 SER A O 1
ATOM 927 N N . GLY A 1 115 ? 11.414 -17.044 -0.210 1.00 83.50 115 GLY 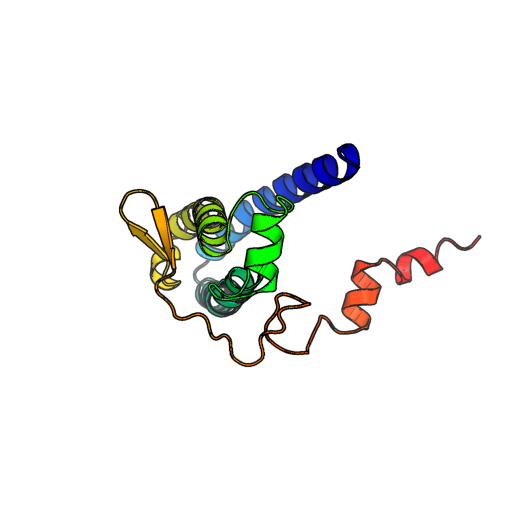A N 1
ATOM 928 C CA . GLY A 1 115 ? 10.406 -17.707 -1.043 1.00 83.50 115 GLY A CA 1
ATOM 929 C C . GLY A 1 115 ? 9.651 -16.785 -2.013 1.00 83.50 115 GLY A C 1
ATOM 930 O O . GLY A 1 115 ? 8.583 -17.173 -2.491 1.00 83.50 115 GLY A O 1
ATOM 931 N N . TRP A 1 116 ? 10.156 -15.578 -2.295 1.00 88.00 116 TRP A N 1
ATOM 932 C CA . TRP A 1 116 ? 9.598 -14.705 -3.327 1.00 88.00 116 TRP A CA 1
ATOM 933 C C . TRP A 1 116 ? 9.946 -15.209 -4.732 1.00 88.00 116 TRP A C 1
ATOM 935 O O . TRP A 1 116 ? 11.107 -15.432 -5.064 1.00 88.00 116 TRP A O 1
ATOM 945 N N . ASP A 1 117 ? 8.920 -15.391 -5.560 1.00 85.88 117 ASP A N 1
ATOM 946 C CA . ASP A 1 117 ? 9.028 -15.791 -6.960 1.00 85.88 117 ASP A CA 1
ATOM 947 C C . ASP A 1 117 ? 8.945 -14.546 -7.847 1.00 85.88 117 ASP A C 1
ATOM 949 O O . ASP A 1 117 ? 7.877 -13.937 -7.969 1.00 85.88 117 ASP A O 1
ATOM 953 N N . GLY A 1 118 ? 10.060 -14.190 -8.490 1.00 82.69 118 GLY A N 1
ATOM 954 C CA . 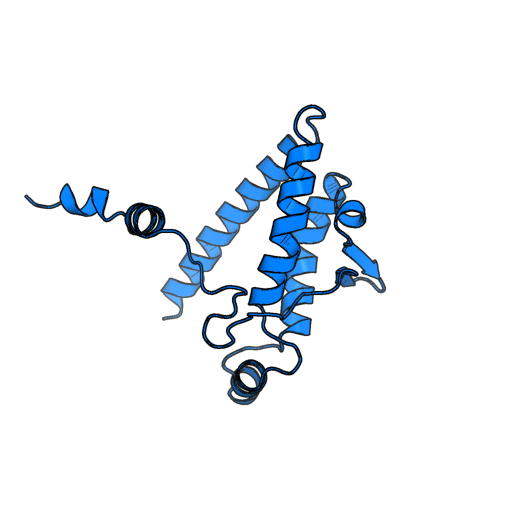GLY A 1 118 ? 10.138 -13.014 -9.358 1.00 82.69 118 GLY A CA 1
ATOM 955 C C . GLY A 1 118 ? 9.274 -13.088 -10.608 1.00 82.69 118 GLY A C 1
ATOM 956 O O . GLY A 1 118 ? 8.713 -12.076 -11.020 1.00 82.69 118 GLY A O 1
ATOM 957 N N . SER A 1 119 ? 9.029 -14.291 -11.129 1.00 80.75 119 SER A N 1
ATOM 958 C CA . SER A 1 119 ? 8.152 -14.471 -12.289 1.00 80.75 119 SER A CA 1
ATOM 959 C C . SER A 1 119 ? 6.681 -14.197 -11.953 1.00 80.75 119 SER A C 1
ATOM 961 O O . SER A 1 119 ? 5.916 -13.725 -12.795 1.00 80.75 119 SER A O 1
ATOM 963 N N . ARG A 1 120 ? 6.274 -14.466 -10.704 1.00 80.94 120 ARG A N 1
ATOM 964 C CA . ARG A 1 120 ? 4.901 -14.261 -10.205 1.00 80.94 120 ARG A CA 1
ATOM 965 C C . ARG A 1 120 ? 4.735 -12.979 -9.394 1.00 80.94 120 ARG A C 1
ATOM 967 O O . ARG A 1 120 ? 3.599 -12.601 -9.103 1.00 80.94 120 ARG A O 1
ATOM 974 N N . ARG A 1 121 ? 5.847 -12.360 -8.992 1.00 83.50 121 ARG A N 1
ATOM 975 C CA . ARG A 1 121 ? 5.946 -11.246 -8.039 1.00 83.50 121 ARG A CA 1
ATOM 976 C C . ARG A 1 121 ? 5.216 -11.494 -6.720 1.00 83.50 121 ARG A C 1
ATOM 978 O O . ARG A 1 121 ? 4.554 -10.611 -6.176 1.00 83.50 121 ARG A O 1
ATOM 985 N N . ARG A 1 122 ? 5.290 -12.717 -6.198 1.00 81.25 122 ARG A N 1
ATOM 986 C CA . ARG A 1 122 ? 4.587 -13.130 -4.972 1.00 81.25 122 ARG A CA 1
ATOM 987 C C . ARG A 1 122 ? 5.504 -13.952 -4.085 1.00 81.25 122 ARG A C 1
ATOM 989 O O . ARG A 1 122 ? 6.358 -14.673 -4.583 1.00 81.25 122 ARG A O 1
ATOM 996 N N . ALA A 1 123 ? 5.304 -13.847 -2.775 1.00 69.06 123 ALA A N 1
ATOM 997 C CA . ALA A 1 123 ? 5.937 -14.740 -1.815 1.00 69.06 123 ALA A CA 1
ATOM 998 C C . ALA A 1 123 ? 5.096 -16.002 -1.630 1.00 69.06 123 ALA A C 1
ATOM 1000 O O . ALA A 1 123 ? 3.881 -15.906 -1.452 1.00 69.06 123 ALA A O 1
ATOM 1001 N N . GLY A 1 124 ? 5.758 -17.158 -1.660 1.00 64.12 124 GLY A N 1
ATOM 1002 C CA . GLY A 1 124 ? 5.126 -18.466 -1.532 1.00 64.12 124 GLY A CA 1
ATOM 1003 C C . GLY A 1 124 ? 4.633 -19.046 -2.862 1.00 64.12 124 GLY A C 1
ATOM 1004 O O . GLY A 1 124 ? 4.245 -18.339 -3.791 1.00 64.12 124 GLY A O 1
ATOM 1005 N N . GLY A 1 125 ? 4.644 -20.379 -2.946 1.00 58.12 125 GLY A N 1
ATOM 1006 C CA . GLY A 1 125 ? 4.090 -21.143 -4.070 1.00 58.12 125 GLY A CA 1
ATOM 1007 C C . GLY A 1 125 ? 2.574 -21.354 -3.991 1.00 58.12 125 GLY A C 1
ATOM 1008 O O . GLY A 1 125 ? 2.001 -21.964 -4.893 1.00 58.12 125 GLY A O 1
ATOM 1009 N N . GLU A 1 126 ? 1.932 -20.866 -2.930 1.00 59.56 126 GLU A N 1
ATOM 1010 C CA . GLU A 1 126 ? 0.507 -21.048 -2.670 1.00 59.56 126 GLU A CA 1
ATOM 1011 C C . GLU A 1 126 ? -0.286 -19.876 -3.258 1.00 59.56 126 GLU A C 1
ATOM 1013 O O . GLU A 1 126 ? -0.152 -18.719 -2.858 1.00 59.56 126 GLU A O 1
ATOM 1018 N N . GLY A 1 127 ? -1.082 -20.181 -4.281 1.00 63.34 127 GLY A N 1
ATOM 1019 C CA . GLY A 1 127 ? -2.095 -19.280 -4.815 1.00 63.34 127 GLY A CA 1
ATOM 1020 C C . GLY A 1 127 ? -3.451 -19.524 -4.152 1.00 63.34 127 GLY A C 1
ATOM 1021 O O . GLY A 1 127 ? -3.580 -20.433 -3.331 1.00 63.34 127 GLY A O 1
ATOM 1022 N N . PRO A 1 128 ? -4.486 -18.757 -4.536 1.00 65.31 128 PRO A N 1
ATOM 1023 C CA . PRO A 1 128 ? -5.852 -19.130 -4.208 1.00 65.31 128 PRO A CA 1
ATOM 1024 C C . PRO A 1 128 ? -6.085 -20.572 -4.666 1.00 65.31 128 PRO A C 1
ATOM 1026 O O . PRO A 1 128 ? -5.652 -20.949 -5.760 1.00 65.31 128 PRO A O 1
ATOM 1029 N N . ASP A 1 129 ? -6.735 -21.374 -3.828 1.00 74.19 129 ASP A N 1
ATOM 1030 C CA . ASP A 1 129 ? -7.021 -22.764 -4.152 1.00 74.19 129 ASP A CA 1
ATOM 1031 C C . ASP A 1 129 ? -7.840 -22.868 -5.455 1.00 74.19 129 ASP A C 1
ATOM 1033 O O . ASP A 1 129 ? -8.452 -21.903 -5.934 1.00 74.19 129 ASP A O 1
ATOM 1037 N N . ALA A 1 130 ? -7.843 -24.058 -6.057 1.00 75.75 130 ALA A N 1
ATOM 1038 C CA . ALA A 1 130 ? -8.498 -24.278 -7.341 1.00 75.75 130 ALA A CA 1
ATOM 1039 C C . ALA A 1 130 ? -9.999 -23.932 -7.311 1.00 75.75 130 ALA A C 1
ATOM 1041 O O . ALA A 1 130 ? -10.538 -23.478 -8.323 1.00 75.75 130 ALA A O 1
ATOM 1042 N N . GLU A 1 131 ? -10.670 -24.097 -6.166 1.00 76.88 131 GLU A N 1
ATOM 1043 C CA . GLU A 1 131 ? -12.075 -23.726 -6.017 1.00 76.88 131 GLU A CA 1
ATOM 1044 C C . GLU A 1 131 ? -12.244 -22.204 -6.033 1.00 76.88 131 GLU A C 1
ATOM 1046 O O . GLU A 1 131 ? -13.118 -21.686 -6.737 1.00 76.88 131 GLU A O 1
ATOM 1051 N N . THR A 1 132 ? -11.388 -21.475 -5.317 1.00 74.00 132 THR A N 1
ATOM 1052 C CA . THR A 1 132 ? -11.370 -20.009 -5.334 1.00 74.00 132 THR A CA 1
ATOM 1053 C C . THR A 1 132 ? -11.121 -19.476 -6.748 1.00 74.00 132 THR A C 1
ATOM 1055 O O . THR A 1 132 ? -11.855 -18.600 -7.214 1.00 74.00 132 THR A O 1
ATOM 1058 N N . ILE A 1 133 ? -10.165 -20.052 -7.485 1.00 78.50 133 ILE A N 1
ATOM 1059 C CA . ILE A 1 133 ? -9.903 -19.699 -8.893 1.00 78.50 133 ILE A CA 1
ATOM 1060 C C . ILE A 1 133 ? -11.149 -19.951 -9.759 1.00 78.50 133 ILE A C 1
ATOM 1062 O O . ILE A 1 133 ? -11.537 -19.080 -10.543 1.00 78.50 133 ILE A O 1
ATOM 1066 N N . ALA A 1 134 ? -11.799 -21.110 -9.608 1.00 76.81 134 ALA A N 1
ATOM 1067 C CA . ALA A 1 134 ? -12.985 -21.476 -10.384 1.00 76.81 134 ALA A CA 1
ATOM 1068 C C . ALA A 1 134 ? -14.175 -20.539 -10.115 1.00 76.81 134 ALA A C 1
ATOM 1070 O O . ALA A 1 134 ? -14.922 -20.180 -11.031 1.00 76.81 134 ALA A O 1
ATOM 1071 N N . ARG A 1 135 ? -14.345 -20.098 -8.862 1.00 74.62 135 ARG A N 1
ATOM 1072 C CA . ARG A 1 135 ? -15.363 -19.103 -8.490 1.00 74.62 135 ARG A CA 1
ATOM 1073 C C . ARG A 1 135 ? -15.081 -17.749 -9.138 1.00 74.62 135 ARG A C 1
ATOM 1075 O O . ARG A 1 135 ? -15.983 -17.190 -9.755 1.00 74.62 135 ARG A O 1
ATOM 1082 N N . VAL A 1 136 ? -13.844 -17.253 -9.059 1.00 72.62 136 VAL A N 1
ATOM 1083 C CA . VAL A 1 136 ? -13.452 -15.948 -9.627 1.00 72.62 136 VAL A CA 1
ATOM 1084 C C . VAL A 1 136 ? -13.583 -15.923 -11.154 1.00 72.62 136 VAL A C 1
ATOM 1086 O O . VAL A 1 136 ? -14.033 -14.929 -11.715 1.00 72.62 136 VAL A O 1
ATOM 1089 N N . ARG A 1 137 ? -13.262 -17.026 -11.843 1.00 74.88 137 ARG A N 1
ATOM 1090 C CA . ARG A 1 137 ? -13.444 -17.150 -13.304 1.00 74.88 137 ARG A CA 1
ATOM 1091 C C . ARG A 1 137 ? -14.906 -17.259 -13.744 1.00 74.88 137 ARG A C 1
ATOM 1093 O O . ARG A 1 137 ? -15.187 -17.215 -14.946 1.00 74.88 137 ARG A O 1
ATOM 1100 N N . GLY A 1 138 ? -15.822 -17.427 -12.789 1.00 70.88 138 GLY A N 1
ATOM 1101 C CA . GLY A 1 138 ? -17.224 -17.704 -13.064 1.00 70.88 138 GLY A CA 1
ATOM 1102 C C . GLY A 1 138 ? -17.419 -19.051 -13.756 1.00 70.88 138 GLY A C 1
ATOM 1103 O O . GLY A 1 138 ? -18.374 -19.201 -14.512 1.00 70.88 138 GLY A O 1
ATOM 1104 N N . ASP A 1 139 ? -16.540 -20.032 -13.524 1.00 75.81 139 ASP A N 1
ATOM 1105 C CA . ASP A 1 139 ? -16.608 -21.341 -14.191 1.00 75.81 139 ASP A CA 1
ATOM 1106 C C . ASP A 1 139 ? -17.927 -22.056 -13.857 1.00 75.81 139 ASP A C 1
ATOM 1108 O O . ASP A 1 139 ? -18.543 -22.675 -14.724 1.00 75.81 139 ASP A O 1
ATOM 1112 N N . LYS A 1 140 ? -18.440 -21.856 -12.633 1.00 65.31 140 LYS A N 1
ATOM 1113 C CA . LYS A 1 140 ? -19.783 -22.309 -12.241 1.00 65.31 140 LYS A CA 1
ATOM 1114 C C . LYS A 1 140 ? -20.894 -21.602 -13.026 1.00 65.31 140 LYS A C 1
ATOM 1116 O O . LYS A 1 140 ? -21.842 -22.260 -13.422 1.00 65.31 140 LYS A O 1
ATOM 1121 N N . ASN A 1 141 ? -20.766 -20.304 -13.308 1.00 63.41 141 ASN A N 1
ATOM 1122 C CA . ASN A 1 141 ? -21.755 -19.551 -14.094 1.00 63.41 141 ASN A CA 1
ATOM 1123 C C . ASN A 1 141 ? -21.713 -19.934 -15.580 1.00 63.41 141 ASN A C 1
ATOM 1125 O O . ASN A 1 141 ? -22.739 -19.934 -16.248 1.00 63.41 141 ASN A O 1
ATOM 1129 N N . ARG A 1 142 ? -20.536 -20.310 -16.092 1.00 61.16 142 ARG A N 1
ATOM 1130 C CA . ARG A 1 142 ? -20.351 -20.763 -17.475 1.00 61.16 142 ARG A CA 1
ATOM 1131 C C . ARG A 1 142 ? -21.003 -22.120 -17.743 1.00 61.16 142 ARG A C 1
ATOM 1133 O O . ARG A 1 142 ? -21.471 -22.344 -18.852 1.00 61.16 142 ARG A O 1
ATOM 1140 N N . ALA A 1 143 ? -21.085 -22.984 -16.730 1.00 62.12 143 ALA A N 1
ATOM 1141 C CA . ALA A 1 143 ? -21.816 -24.249 -16.809 1.00 62.12 143 ALA A CA 1
ATOM 1142 C C . ALA A 1 143 ? -23.336 -24.061 -16.993 1.00 62.12 143 ALA A C 1
ATOM 1144 O O . ALA A 1 143 ? -23.990 -24.953 -17.519 1.00 62.12 143 ALA A O 1
ATOM 1145 N N . PHE A 1 144 ? -23.887 -22.902 -16.609 1.00 56.91 144 PHE A N 1
ATOM 1146 C CA . PHE A 1 144 ? -25.299 -22.548 -16.808 1.00 56.91 144 PHE A CA 1
ATOM 1147 C C . PHE A 1 144 ? -25.575 -21.799 -18.124 1.00 56.91 144 PHE A C 1
ATOM 1149 O O . PHE A 1 144 ? -26.718 -21.450 -18.387 1.00 56.91 144 PHE A O 1
ATOM 1156 N N . LEU A 1 145 ? -24.547 -21.522 -18.938 1.00 58.62 145 LEU A N 1
ATOM 1157 C CA . LEU A 1 145 ? -24.676 -20.855 -20.244 1.00 58.62 145 LEU A CA 1
ATOM 1158 C C . LEU A 1 145 ? -24.656 -21.844 -21.424 1.00 58.62 145 LEU A C 1
ATOM 1160 O O . LEU A 1 145 ? -24.490 -21.421 -22.565 1.00 58.62 145 LEU A O 1
ATOM 1164 N N . MET A 1 146 ? -24.780 -23.148 -21.160 1.00 53.94 146 MET A N 1
ATOM 1165 C CA . MET A 1 146 ? -24.987 -24.152 -22.203 1.00 53.94 146 MET A CA 1
ATOM 1166 C C . MET A 1 146 ? -26.480 -24.447 -22.340 1.00 53.94 146 MET A C 1
ATOM 1168 O O . MET A 1 146 ? -26.975 -25.350 -21.679 1.00 53.94 146 MET A O 1
ATOM 1172 N N . ASP A 1 147 ? -27.133 -23.663 -23.198 1.00 54.03 147 ASP A N 1
ATOM 1173 C CA . ASP A 1 147 ? -28.303 -24.023 -24.008 1.00 54.03 147 ASP A CA 1
ATOM 1174 C C . ASP A 1 147 ? -28.112 -23.403 -25.405 1.00 54.03 147 ASP A C 1
ATOM 1176 O O . ASP A 1 147 ? -27.809 -22.185 -25.476 1.00 54.03 147 ASP A O 1
#